Protein AF-R1IFB2-F1 (afdb_monomer_lite)

Foldseek 3Di:
DQADLLQLQLQLLCVQPPDPLEAEDPQSSVLSNRSQAFLLCSVLSVVLSVVHRWYWYHLDDDPPCVVVVHHRQKTFTDDPQVSVLVSQCPDDDLNNFPDWDQDPRGIMTGHDPDRDPDSRSVSSDD

Organism: NCBI:txid1292037

Radius of gyration: 13.38 Å; chains: 1; bounding box: 31×31×36 Å

Sequence (126 aa):
AAPPEASARTHAGEALAASARITCTPDAVAVLRAGRADPRLIATIAALAALQPVRVAAFPAVPGEDPAGQPRRRVLLTGGEDGAAAFYAGQRDLFRPSSVTRTADGVLVTYPLFAPPGLLVPFSSP

Secondary structure (DSSP, 8-state):
-PPPHHHHHHHHHHHHHH-TTEEE-HHHHHHHHTT-B-HHHHHHHHHHHHHS-EEEEE----TTTTTTTPPB-EEEEES-HHHHHHHHHT--GGG--SEEEEETTEEEEEPPSSPPTTTTGGGS--

pLDDT: mean 93.07, std 9.8, range [43.59, 98.81]

Structure (mmCIF, N/CA/C/O backbone):
data_AF-R1IFB2-F1
#
_entry.id   AF-R1IFB2-F1
#
loop_
_atom_site.group_PDB
_atom_site.id
_atom_site.type_symbol
_atom_site.label_atom_id
_atom_site.label_alt_id
_atom_site.label_comp_id
_atom_site.label_asym_id
_atom_site.label_entity_id
_atom_site.label_seq_id
_atom_site.pdbx_PDB_ins_code
_atom_site.Cartn_x
_atom_site.Cartn_y
_atom_site.Cartn_z
_atom_site.occupancy
_atom_site.B_iso_or_equiv
_atom_site.auth_seq_id
_atom_site.auth_comp_id
_atom_site.auth_asym_id
_atom_site.auth_atom_id
_atom_site.pdbx_PDB_model_num
ATOM 1 N N . ALA A 1 1 ? 5.601 15.555 -22.217 1.00 43.59 1 ALA A N 1
ATOM 2 C CA . ALA A 1 1 ? 5.586 14.112 -21.902 1.00 43.59 1 ALA A CA 1
ATOM 3 C C . ALA A 1 1 ? 4.932 13.936 -20.539 1.00 43.59 1 ALA A C 1
ATOM 5 O O . ALA A 1 1 ? 5.111 14.824 -19.712 1.00 43.59 1 ALA A O 1
ATOM 6 N N . ALA A 1 2 ? 4.171 12.862 -20.306 1.00 46.31 2 ALA A N 1
ATOM 7 C CA . ALA A 1 2 ? 3.761 12.532 -18.941 1.00 46.31 2 ALA A CA 1
ATOM 8 C C . ALA A 1 2 ? 5.036 12.317 -18.104 1.00 46.31 2 ALA A C 1
ATOM 10 O O . ALA A 1 2 ? 5.991 11.724 -18.616 1.00 46.31 2 ALA A O 1
ATOM 11 N N . PRO A 1 3 ? 5.108 12.841 -16.877 1.00 52.50 3 PRO A N 1
ATOM 12 C CA . PRO A 1 3 ? 6.275 12.637 -16.042 1.00 52.50 3 PRO A CA 1
ATOM 13 C C . PRO A 1 3 ? 6.428 11.148 -15.722 1.00 52.50 3 PRO A C 1
ATOM 15 O O . PRO A 1 3 ? 5.456 10.388 -15.790 1.00 52.50 3 PRO A O 1
ATOM 18 N N . PRO A 1 4 ? 7.654 10.703 -15.404 1.00 71.25 4 PRO A N 1
ATOM 19 C CA . PRO A 1 4 ? 7.911 9.298 -15.139 1.00 71.25 4 PRO A CA 1
ATOM 20 C C . PRO A 1 4 ? 7.014 8.814 -14.000 1.00 71.25 4 PRO A C 1
ATOM 22 O O . PRO A 1 4 ? 6.893 9.498 -12.984 1.00 71.25 4 PRO A O 1
ATOM 25 N N . GLU A 1 5 ? 6.438 7.616 -14.116 1.00 82.94 5 GLU A N 1
ATOM 26 C CA . GLU A 1 5 ? 5.554 7.055 -13.080 1.00 82.94 5 GLU A CA 1
ATOM 27 C C . GLU A 1 5 ? 6.200 7.034 -11.688 1.00 82.94 5 GLU A C 1
ATOM 29 O O . GLU A 1 5 ? 5.510 7.122 -10.677 1.00 82.94 5 GLU A O 1
ATOM 34 N N . ALA A 1 6 ? 7.532 6.950 -11.626 1.00 86.56 6 ALA A N 1
ATOM 35 C CA . ALA A 1 6 ? 8.289 7.076 -10.388 1.00 86.56 6 ALA A CA 1
ATOM 36 C C . ALA A 1 6 ? 8.098 8.442 -9.700 1.00 86.56 6 ALA A C 1
ATOM 38 O O . ALA A 1 6 ? 7.859 8.468 -8.498 1.00 86.56 6 ALA A O 1
ATOM 39 N N . SER A 1 7 ? 8.121 9.550 -10.45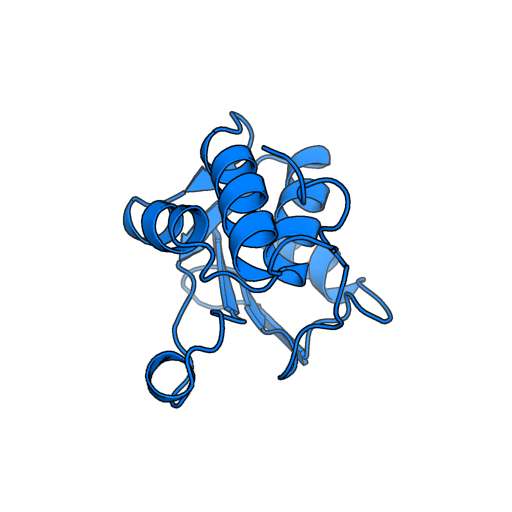0 1.00 88.50 7 SER A N 1
ATOM 40 C CA . SER A 1 7 ? 7.914 10.902 -9.909 1.00 88.50 7 SER A CA 1
ATOM 41 C C . SER A 1 7 ? 6.512 11.057 -9.326 1.00 88.50 7 SER A C 1
ATOM 43 O O . SER A 1 7 ? 6.359 11.560 -8.217 1.00 88.50 7 SER A O 1
ATOM 45 N N . ALA A 1 8 ? 5.494 10.548 -10.029 1.00 91.62 8 ALA A N 1
ATOM 46 C CA . ALA A 1 8 ? 4.116 10.592 -9.547 1.00 91.62 8 ALA A CA 1
ATOM 47 C C . ALA A 1 8 ? 3.927 9.771 -8.261 1.00 91.62 8 ALA A C 1
ATOM 49 O O . ALA A 1 8 ? 3.204 10.184 -7.356 1.00 91.62 8 ALA A O 1
ATOM 50 N N . ARG A 1 9 ? 4.611 8.623 -8.140 1.00 94.75 9 ARG A N 1
ATOM 51 C CA . ARG A 1 9 ? 4.612 7.821 -6.905 1.00 94.75 9 ARG A CA 1
ATOM 52 C C . ARG A 1 9 ? 5.345 8.509 -5.762 1.00 94.75 9 ARG A C 1
ATOM 54 O O . ARG A 1 9 ? 4.869 8.416 -4.639 1.00 94.75 9 ARG A O 1
ATOM 61 N N . THR A 1 10 ? 6.462 9.184 -6.027 1.00 95.69 10 THR A N 1
ATOM 62 C CA . THR A 1 10 ? 7.170 9.981 -5.015 1.00 95.69 10 THR A CA 1
ATOM 63 C C . THR A 1 10 ? 6.273 11.093 -4.485 1.00 95.69 10 THR A C 1
ATOM 65 O O . THR A 1 10 ? 6.027 11.138 -3.285 1.00 95.69 10 THR A O 1
ATOM 68 N N . HIS A 1 11 ? 5.697 11.913 -5.367 1.00 94.94 11 HIS A N 1
ATOM 69 C CA . HIS A 1 11 ? 4.852 13.037 -4.963 1.00 94.94 11 HIS A CA 1
ATOM 70 C C . HIS A 1 11 ? 3.581 12.574 -4.222 1.00 94.94 11 HIS A C 1
ATOM 72 O O . HIS A 1 11 ? 3.263 13.060 -3.135 1.00 94.94 11 HIS A O 1
ATOM 78 N N . ALA A 1 12 ? 2.891 11.549 -4.735 1.00 95.81 12 ALA A N 1
ATOM 79 C CA . ALA A 1 12 ? 1.740 10.969 -4.043 1.00 95.81 12 ALA A CA 1
ATOM 80 C C . ALA A 1 12 ? 2.129 10.311 -2.705 1.00 95.81 12 ALA A C 1
ATOM 82 O O . ALA A 1 12 ? 1.405 10.419 -1.716 1.00 95.81 12 ALA A O 1
ATOM 83 N N . GLY A 1 13 ? 3.281 9.637 -2.653 1.00 97.50 13 GLY A N 1
ATOM 84 C CA . GLY A 1 13 ? 3.812 9.015 -1.443 1.00 97.50 13 GLY A CA 1
ATOM 85 C C . GLY A 1 13 ? 4.160 10.034 -0.358 1.00 97.50 13 GLY A C 1
ATOM 86 O O . GLY A 1 13 ? 3.867 9.800 0.815 1.00 97.50 13 GLY A O 1
ATOM 87 N N . GLU A 1 14 ? 4.719 11.183 -0.737 1.00 97.38 14 GLU A N 1
ATOM 88 C CA . GLU A 1 14 ? 4.947 12.321 0.158 1.00 97.38 14 GLU A CA 1
ATOM 89 C C . GLU A 1 14 ? 3.635 12.852 0.739 1.00 97.38 14 GLU A C 1
ATOM 91 O O . GLU A 1 14 ? 3.535 13.012 1.957 1.00 97.38 14 GLU A O 1
ATOM 96 N N . ALA A 1 15 ? 2.610 13.036 -0.099 1.00 96.31 15 ALA A N 1
ATOM 97 C CA . ALA A 1 15 ? 1.290 13.477 0.346 1.00 96.31 15 ALA A CA 1
ATOM 98 C C . ALA A 1 15 ? 0.645 12.486 1.333 1.00 96.31 15 ALA A C 1
ATOM 100 O O . ALA A 1 15 ? 0.106 12.900 2.362 1.00 96.31 15 ALA A O 1
ATOM 101 N N . LEU A 1 16 ? 0.744 11.173 1.078 1.00 97.25 16 LEU A N 1
ATOM 102 C CA . LEU A 1 16 ? 0.291 10.154 2.032 1.00 97.25 16 LEU A CA 1
ATOM 103 C C . LEU A 1 16 ? 1.058 10.230 3.355 1.00 97.25 16 LEU A C 1
ATOM 105 O O . LEU A 1 16 ? 0.440 10.194 4.416 1.00 97.25 16 LEU A O 1
ATOM 109 N N . ALA A 1 17 ? 2.388 10.333 3.299 1.00 97.75 17 ALA A N 1
ATOM 110 C CA . ALA A 1 17 ? 3.239 10.372 4.486 1.00 97.75 17 ALA A CA 1
ATOM 111 C C . ALA A 1 17 ? 3.048 11.647 5.327 1.00 97.75 17 ALA A C 1
ATOM 113 O O . ALA A 1 17 ? 3.360 11.641 6.515 1.00 97.75 17 ALA A O 1
ATOM 114 N N . ALA A 1 18 ? 2.553 12.731 4.725 1.00 97.62 18 ALA A N 1
ATOM 115 C CA . ALA A 1 18 ? 2.233 13.984 5.405 1.00 97.62 18 ALA A CA 1
ATOM 116 C C . ALA A 1 18 ? 0.795 14.038 5.961 1.00 97.62 18 ALA A C 1
ATOM 118 O O . ALA A 1 18 ? 0.447 14.972 6.684 1.00 97.62 18 ALA A O 1
ATOM 119 N N . SER A 1 19 ? -0.060 13.066 5.629 1.00 97.31 19 SER A N 1
ATOM 120 C CA . SER A 1 19 ? -1.467 13.073 6.035 1.00 97.31 19 SER A CA 1
ATOM 121 C C . SER A 1 19 ? -1.638 12.815 7.531 1.00 97.31 19 SER A C 1
ATOM 123 O O . SER A 1 19 ? -1.238 11.775 8.045 1.00 97.31 19 SER A O 1
ATOM 125 N N . ALA A 1 20 ? -2.370 13.692 8.224 1.00 97.19 20 ALA A N 1
ATOM 126 C CA . ALA A 1 20 ? -2.713 13.504 9.638 1.00 97.19 20 ALA A CA 1
ATOM 127 C C . ALA A 1 20 ? -3.617 12.280 9.904 1.00 97.19 20 ALA A C 1
ATOM 129 O O . ALA A 1 20 ? -3.766 11.854 11.048 1.00 97.19 20 ALA A O 1
ATOM 130 N N . ARG A 1 21 ? -4.239 11.706 8.861 1.00 97.38 21 ARG A N 1
ATOM 131 C CA . ARG A 1 21 ? -5.095 10.510 8.969 1.00 97.38 21 ARG A CA 1
ATOM 132 C C . ARG A 1 21 ? -4.334 9.201 8.755 1.00 97.38 21 ARG A C 1
ATOM 134 O O . ARG A 1 21 ? -4.924 8.132 8.910 1.00 97.38 21 ARG A O 1
ATOM 141 N N . ILE A 1 22 ? -3.054 9.277 8.394 1.00 98.31 22 ILE A N 1
ATOM 142 C CA . ILE A 1 22 ? -2.216 8.123 8.082 1.00 98.31 22 ILE A CA 1
ATOM 143 C C . ILE A 1 22 ? -0.997 8.160 9.000 1.00 98.31 22 ILE A C 1
ATOM 145 O O . ILE A 1 22 ? -0.190 9.079 8.954 1.00 98.31 22 ILE A O 1
ATOM 149 N N . THR A 1 23 ? -0.845 7.144 9.844 1.00 98.38 23 THR A N 1
ATOM 150 C CA . THR A 1 23 ? 0.381 6.950 10.626 1.00 98.38 23 THR A CA 1
ATOM 151 C C . THR A 1 23 ? 1.244 5.898 9.948 1.00 98.38 23 THR A C 1
ATOM 153 O O . THR A 1 23 ? 0.794 4.774 9.743 1.00 98.38 23 THR A O 1
ATOM 156 N N . CYS A 1 24 ? 2.491 6.232 9.645 1.00 98.38 24 CYS A N 1
ATOM 157 C CA . CYS A 1 24 ? 3.453 5.309 9.050 1.00 98.38 24 CYS A CA 1
ATOM 158 C C . CYS A 1 24 ? 4.621 5.074 10.010 1.00 98.38 24 CYS A C 1
ATOM 160 O O . CYS A 1 24 ? 5.041 5.987 10.721 1.00 98.38 24 CYS A O 1
ATOM 162 N N . THR A 1 25 ? 5.187 3.870 9.995 1.00 98.44 25 THR A N 1
ATOM 163 C CA . THR A 1 25 ? 6.526 3.648 10.561 1.00 98.44 25 THR A CA 1
ATOM 164 C C . THR A 1 25 ? 7.583 4.400 9.736 1.00 98.44 25 THR A C 1
ATOM 166 O O . THR A 1 25 ? 7.339 4.692 8.558 1.00 98.44 25 THR A O 1
ATOM 169 N N . PRO A 1 26 ? 8.771 4.700 10.297 1.00 98.38 26 PRO A N 1
ATOM 170 C CA . PRO A 1 26 ? 9.845 5.359 9.549 1.00 98.38 26 PRO A CA 1
ATOM 171 C C . PRO A 1 26 ? 10.222 4.632 8.248 1.00 98.38 26 PRO A C 1
ATOM 173 O O . PRO A 1 26 ? 10.360 5.269 7.204 1.00 98.38 26 PRO A O 1
ATOM 176 N N . ASP A 1 27 ? 10.289 3.299 8.277 1.00 97.81 27 ASP A N 1
ATOM 177 C CA . ASP A 1 27 ? 10.604 2.486 7.096 1.00 97.81 27 ASP A CA 1
ATOM 178 C C . ASP A 1 27 ? 9.508 2.576 6.025 1.00 97.81 27 ASP A C 1
ATOM 180 O O . ASP A 1 27 ? 9.798 2.687 4.831 1.00 97.81 27 ASP A O 1
ATOM 184 N N . ALA A 1 28 ? 8.233 2.590 6.431 1.00 98.50 28 ALA A N 1
ATOM 185 C CA . ALA A 1 28 ? 7.126 2.787 5.501 1.00 98.50 28 ALA A CA 1
ATOM 186 C C . ALA A 1 28 ? 7.156 4.187 4.862 1.00 98.50 28 ALA A C 1
ATOM 188 O O . ALA A 1 28 ? 6.907 4.317 3.660 1.00 98.50 28 ALA A O 1
ATOM 189 N N . VAL A 1 29 ? 7.517 5.226 5.628 1.00 98.62 29 VAL A N 1
ATOM 190 C CA . VAL A 1 29 ? 7.727 6.584 5.094 1.00 98.62 29 VAL A CA 1
ATOM 191 C C . VAL A 1 29 ? 8.851 6.595 4.059 1.00 98.62 29 VAL A C 1
ATOM 193 O O . VAL A 1 29 ? 8.686 7.199 2.998 1.00 98.62 29 VAL A O 1
ATOM 196 N N . ALA A 1 30 ? 9.966 5.911 4.324 1.00 98.25 30 ALA A N 1
ATOM 197 C CA . ALA A 1 30 ? 11.085 5.838 3.389 1.00 98.25 30 ALA A CA 1
ATOM 198 C C . ALA A 1 30 ? 10.672 5.206 2.048 1.00 98.25 30 ALA A C 1
ATOM 200 O O . ALA A 1 30 ? 10.998 5.746 0.990 1.00 98.25 30 ALA A O 1
ATOM 201 N N . VAL A 1 31 ? 9.888 4.120 2.071 1.00 98.25 31 VAL A N 1
ATOM 202 C CA . VAL A 1 31 ? 9.355 3.486 0.848 1.00 98.25 31 VAL A CA 1
ATOM 203 C C . VAL A 1 31 ? 8.445 4.436 0.062 1.00 98.25 31 VAL A C 1
ATOM 205 O O . VAL A 1 31 ? 8.566 4.520 -1.164 1.00 98.25 31 VAL A O 1
ATOM 208 N N . LEU A 1 32 ? 7.545 5.151 0.747 1.00 98.25 32 LEU A N 1
ATOM 209 C CA . LEU A 1 32 ? 6.620 6.098 0.117 1.00 98.25 32 LEU A CA 1
ATOM 210 C C . LEU A 1 32 ? 7.370 7.254 -0.552 1.00 98.25 32 LEU A C 1
ATOM 212 O O . LEU A 1 32 ? 7.177 7.498 -1.742 1.00 98.25 32 LEU A O 1
ATOM 216 N N . ARG A 1 33 ? 8.273 7.915 0.180 1.00 97.12 33 ARG A N 1
ATOM 217 C CA . ARG A 1 33 ? 9.055 9.054 -0.333 1.00 97.12 33 ARG A CA 1
ATOM 218 C C . ARG A 1 33 ? 10.009 8.656 -1.457 1.00 97.12 33 ARG A C 1
ATOM 220 O O . ARG A 1 33 ? 10.218 9.416 -2.392 1.00 97.12 33 ARG A O 1
ATOM 227 N N . ALA A 1 34 ? 10.532 7.433 -1.431 1.00 96.00 34 ALA A N 1
ATOM 228 C CA . ALA A 1 34 ? 11.347 6.909 -2.524 1.00 96.00 34 ALA A CA 1
ATOM 229 C C . ALA A 1 34 ? 10.532 6.537 -3.784 1.00 96.00 34 ALA A C 1
ATOM 231 O O . ALA A 1 34 ? 11.107 6.042 -4.754 1.00 96.00 34 ALA A O 1
ATOM 232 N N . GLY A 1 35 ? 9.199 6.694 -3.783 1.00 95.69 35 GLY A N 1
ATOM 233 C CA . GLY A 1 35 ? 8.345 6.300 -4.909 1.00 95.69 35 GLY A CA 1
ATOM 234 C C . GLY A 1 35 ? 8.358 4.787 -5.164 1.00 95.69 35 GLY A C 1
ATOM 235 O O . GLY A 1 35 ? 8.159 4.328 -6.297 1.00 95.69 35 GLY A O 1
ATOM 236 N N . ARG A 1 36 ? 8.632 3.996 -4.115 1.00 96.25 3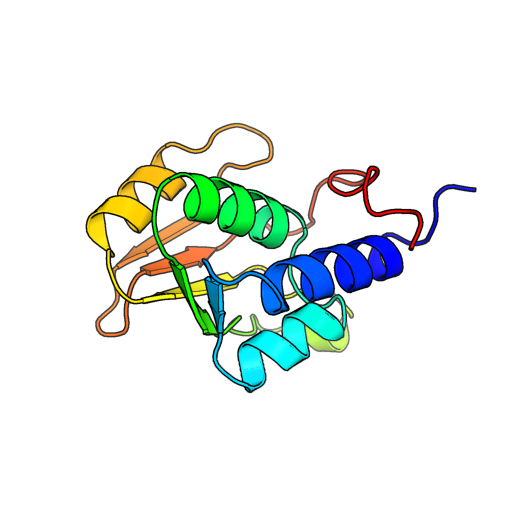6 ARG A N 1
ATOM 237 C CA . ARG A 1 36 ? 8.807 2.537 -4.172 1.00 96.25 36 ARG A CA 1
ATOM 238 C C . ARG A 1 36 ? 7.545 1.763 -3.799 1.00 96.25 36 ARG A C 1
ATOM 240 O O . ARG A 1 36 ? 7.608 0.545 -3.799 1.00 96.25 36 ARG A O 1
ATOM 247 N N . ALA A 1 37 ? 6.417 2.404 -3.503 1.00 97.19 37 ALA A N 1
ATOM 248 C CA . ALA A 1 37 ? 5.140 1.719 -3.270 1.00 97.19 37 ALA A CA 1
ATOM 249 C C . ALA A 1 37 ? 4.332 1.572 -4.569 1.00 97.19 37 ALA A C 1
ATOM 251 O O . ALA A 1 37 ? 4.382 2.453 -5.421 1.00 97.19 37 ALA A O 1
ATOM 252 N N . ASP A 1 38 ? 3.581 0.479 -4.730 1.00 97.12 38 ASP A N 1
ATOM 253 C CA . ASP A 1 38 ? 2.667 0.290 -5.868 1.00 97.12 38 ASP A CA 1
ATOM 254 C C . ASP A 1 38 ? 1.607 1.416 -5.908 1.00 97.12 38 ASP A C 1
ATOM 256 O O . ASP A 1 38 ? 1.032 1.752 -4.868 1.00 97.12 38 ASP A O 1
ATOM 260 N N . PRO A 1 39 ? 1.311 2.015 -7.077 1.00 96.19 39 PRO A N 1
ATOM 261 C CA . PRO A 1 39 ? 0.368 3.131 -7.173 1.00 96.19 39 PRO A CA 1
ATOM 262 C C . PRO A 1 39 ? -1.056 2.768 -6.736 1.00 96.19 39 PRO A C 1
ATOM 264 O O . PRO A 1 39 ? -1.773 3.632 -6.232 1.00 96.19 39 PRO A O 1
ATOM 267 N N . ARG A 1 40 ? -1.468 1.499 -6.865 1.00 97.88 40 ARG A N 1
ATOM 268 C CA . ARG A 1 40 ? -2.768 1.041 -6.358 1.00 97.88 40 ARG A CA 1
ATOM 269 C C . ARG A 1 40 ? -2.801 1.087 -4.840 1.00 97.88 40 ARG A C 1
ATOM 271 O O . ARG A 1 40 ? -3.797 1.540 -4.296 1.00 97.88 40 ARG A O 1
ATOM 278 N N . LEU A 1 41 ? -1.712 0.695 -4.166 1.00 98.12 41 LEU A N 1
ATOM 279 C CA . 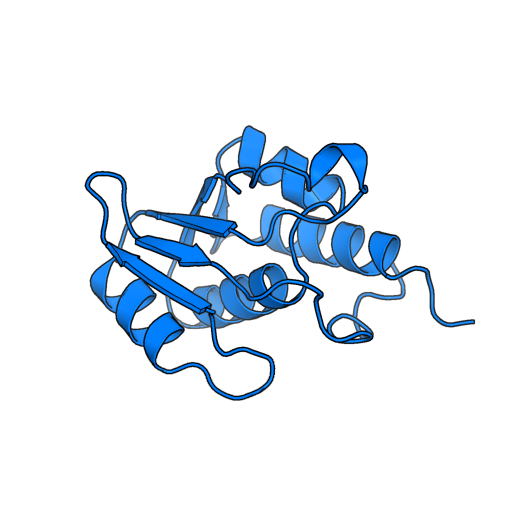LEU A 1 41 ? -1.597 0.806 -2.708 1.00 98.12 41 LEU A CA 1
ATOM 280 C C . LEU A 1 41 ? -1.689 2.260 -2.254 1.00 98.12 41 LEU A C 1
ATOM 282 O O . LEU A 1 41 ? -2.441 2.553 -1.332 1.00 98.12 41 LEU A O 1
ATOM 286 N N . ILE A 1 42 ? -0.966 3.165 -2.915 1.00 97.94 42 ILE A N 1
ATOM 287 C CA . ILE A 1 42 ? -1.016 4.604 -2.622 1.00 97.94 42 ILE A CA 1
ATOM 288 C C . ILE A 1 42 ? -2.466 5.110 -2.710 1.00 97.94 42 ILE A C 1
ATOM 290 O O . ILE A 1 42 ? -2.984 5.687 -1.753 1.00 97.94 42 ILE A O 1
ATOM 294 N N . ALA A 1 43 ? -3.151 4.827 -3.821 1.00 97.06 43 ALA A N 1
ATOM 295 C CA . ALA A 1 43 ? -4.532 5.253 -4.034 1.00 97.06 43 ALA A CA 1
ATOM 296 C C . ALA A 1 43 ? -5.508 4.647 -3.009 1.00 97.06 43 ALA A C 1
ATOM 298 O O . ALA A 1 43 ? -6.323 5.364 -2.428 1.00 97.06 43 ALA A O 1
ATOM 299 N N . THR A 1 44 ? -5.421 3.341 -2.738 1.00 98.12 44 THR A N 1
ATOM 300 C CA . THR A 1 44 ? -6.357 2.679 -1.819 1.00 98.12 44 THR A CA 1
ATOM 301 C C . THR A 1 44 ? -6.096 3.001 -0.355 1.00 98.12 44 THR A C 1
ATOM 303 O O . THR A 1 44 ? -7.045 3.037 0.421 1.00 98.12 44 THR A O 1
ATOM 306 N N . ILE A 1 45 ? -4.851 3.285 0.040 1.00 98.38 45 ILE A N 1
ATOM 307 C CA . ILE A 1 45 ? -4.551 3.784 1.388 1.00 98.38 45 ILE A CA 1
ATOM 308 C C . ILE A 1 45 ? -5.155 5.179 1.570 1.00 98.38 45 ILE A C 1
ATOM 310 O O . ILE A 1 45 ? -5.795 5.417 2.590 1.00 98.38 45 ILE A O 1
ATOM 314 N N . ALA A 1 46 ? -5.024 6.075 0.585 1.00 97.62 46 ALA A N 1
ATOM 315 C CA . ALA A 1 46 ? -5.661 7.393 0.640 1.00 97.62 46 ALA A CA 1
ATOM 316 C C . ALA A 1 46 ? -7.195 7.291 0.713 1.00 97.62 46 ALA A C 1
ATOM 318 O O . ALA A 1 46 ? -7.823 7.961 1.534 1.00 97.62 46 ALA A O 1
ATOM 319 N N . ALA A 1 47 ? -7.798 6.409 -0.089 1.00 97.44 47 ALA A N 1
ATOM 320 C CA . ALA A 1 47 ? -9.238 6.162 -0.059 1.00 97.44 47 ALA A CA 1
ATOM 321 C C . ALA A 1 47 ? -9.702 5.583 1.288 1.00 97.44 47 ALA A C 1
ATOM 323 O O . ALA A 1 47 ? -10.688 6.053 1.852 1.00 97.44 47 ALA A O 1
ATOM 324 N N . LEU A 1 48 ? -8.970 4.616 1.851 1.00 98.06 48 LEU A N 1
ATOM 325 C CA . LEU A 1 48 ? -9.267 4.081 3.179 1.00 98.06 48 LEU A CA 1
ATOM 326 C C . LEU A 1 48 ? -9.121 5.158 4.262 1.00 98.06 48 LEU A C 1
ATOM 328 O O . LEU A 1 48 ? -9.962 5.244 5.156 1.00 98.06 48 LEU A O 1
ATOM 332 N N . ALA A 1 49 ? -8.099 6.012 4.150 1.00 97.44 49 ALA A N 1
ATOM 333 C CA . ALA A 1 49 ? -7.851 7.113 5.074 1.00 97.44 49 ALA A CA 1
ATOM 334 C C . ALA A 1 49 ? -8.995 8.136 5.094 1.00 97.44 49 ALA A C 1
ATOM 336 O O . ALA A 1 49 ? -9.264 8.732 6.138 1.00 97.44 49 ALA A O 1
ATOM 337 N N . ALA A 1 50 ? -9.706 8.318 3.979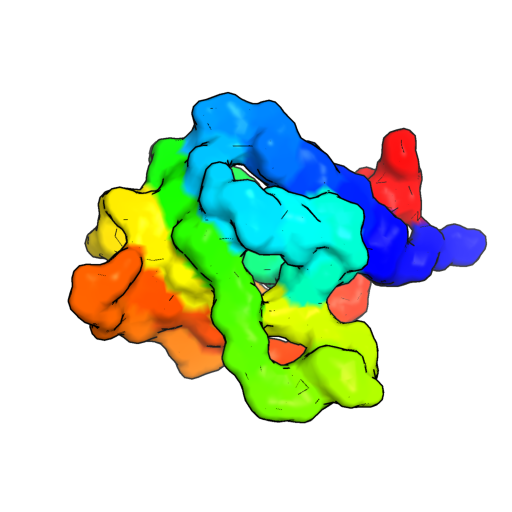 1.00 96.62 50 ALA A N 1
ATOM 338 C CA . ALA A 1 50 ? -10.903 9.156 3.928 1.00 96.62 50 ALA A CA 1
ATOM 339 C C . ALA A 1 50 ? -12.058 8.591 4.779 1.00 96.62 50 ALA A C 1
ATOM 341 O O . ALA A 1 50 ? -12.864 9.358 5.301 1.00 96.62 50 ALA A O 1
ATOM 342 N N . LEU A 1 51 ? -12.112 7.269 4.967 1.00 95.81 51 LEU A N 1
ATOM 343 C CA . LEU A 1 51 ? -13.155 6.586 5.737 1.00 95.81 51 LEU A CA 1
ATOM 344 C C . LEU A 1 51 ? -12.785 6.454 7.219 1.00 95.81 51 LEU A C 1
ATOM 346 O O . LEU A 1 51 ? -13.623 6.658 8.093 1.00 95.81 51 LEU A O 1
ATOM 350 N N . GLN A 1 52 ? -11.523 6.147 7.519 1.00 95.19 52 GLN A N 1
ATOM 351 C CA . GLN A 1 52 ? -11.048 5.887 8.881 1.00 95.19 52 GLN A CA 1
ATOM 352 C C . GLN A 1 52 ? -9.554 6.210 9.033 1.00 95.19 52 GLN A C 1
ATOM 354 O O . GLN A 1 52 ? -8.851 6.257 8.029 1.00 95.19 52 GLN A O 1
ATOM 359 N N . PRO A 1 53 ? -9.031 6.439 10.251 1.00 96.56 53 PRO A N 1
ATOM 360 C CA . PRO A 1 53 ? -7.587 6.504 10.466 1.00 96.56 53 PRO A CA 1
ATOM 361 C C . PRO A 1 53 ? -6.897 5.207 10.020 1.00 96.56 53 PRO A C 1
ATOM 363 O O . PRO A 1 53 ? -7.411 4.118 10.265 1.00 96.56 53 PRO A O 1
ATOM 366 N N . VAL A 1 54 ? -5.726 5.319 9.390 1.00 98.06 54 VAL A N 1
ATOM 367 C CA . VAL A 1 54 ? -4.960 4.170 8.877 1.00 98.06 54 VAL A CA 1
ATOM 368 C C . VAL A 1 54 ? -3.584 4.134 9.523 1.00 98.06 54 VAL A C 1
ATOM 370 O O . VAL A 1 54 ? -2.914 5.165 9.606 1.00 98.06 54 VAL A O 1
ATOM 373 N N . ARG A 1 55 ? -3.121 2.946 9.931 1.00 98.50 55 ARG A N 1
ATOM 374 C CA . ARG A 1 55 ? -1.713 2.737 10.286 1.00 98.50 55 ARG A CA 1
ATOM 375 C C . ARG A 1 55 ? -1.052 1.800 9.287 1.00 98.50 55 ARG A C 1
ATOM 377 O O . ARG A 1 55 ? -1.523 0.691 9.050 1.00 98.50 55 ARG A O 1
ATOM 384 N N . VAL A 1 56 ? 0.043 2.266 8.701 1.00 98.62 56 VAL A N 1
ATOM 385 C CA . VAL A 1 56 ? 0.871 1.524 7.752 1.00 98.62 56 VAL A CA 1
ATOM 386 C C . VAL A 1 56 ? 2.129 1.072 8.480 1.00 98.62 56 VAL A C 1
ATOM 388 O O . VAL A 1 56 ? 3.004 1.881 8.798 1.00 98.62 56 VAL A O 1
ATOM 391 N N . ALA A 1 57 ? 2.219 -0.226 8.757 1.00 98.56 57 ALA A N 1
ATOM 392 C CA . ALA A 1 57 ? 3.357 -0.793 9.468 1.00 98.56 57 ALA A CA 1
ATOM 393 C C . ALA A 1 57 ? 4.555 -1.023 8.543 1.00 98.56 57 ALA A C 1
ATOM 395 O O . ALA A 1 57 ? 5.689 -0.746 8.927 1.00 98.56 57 ALA A O 1
ATOM 396 N N . ALA A 1 58 ? 4.314 -1.519 7.328 1.00 98.44 58 ALA A N 1
ATOM 397 C CA . ALA A 1 58 ? 5.379 -1.836 6.385 1.00 98.44 58 ALA A CA 1
ATOM 398 C C . ALA A 1 58 ? 4.868 -1.953 4.946 1.00 98.44 58 ALA A C 1
ATOM 400 O O . ALA A 1 58 ? 3.681 -2.183 4.704 1.00 98.44 58 ALA A O 1
ATOM 401 N N . PHE A 1 59 ? 5.815 -1.920 4.006 1.00 98.56 59 PHE A N 1
ATOM 402 C CA . PHE A 1 59 ? 5.639 -2.382 2.630 1.00 98.56 59 PHE A CA 1
ATOM 403 C C . PHE A 1 59 ? 6.558 -3.587 2.368 1.00 98.56 59 PHE A C 1
ATOM 405 O O . PHE A 1 59 ? 7.666 -3.406 1.853 1.00 98.56 59 PHE A O 1
ATOM 412 N N . PRO A 1 60 ? 6.160 -4.810 2.775 1.00 98.06 60 PRO A N 1
ATOM 413 C CA . PRO A 1 60 ? 7.040 -5.971 2.711 1.00 98.06 60 PRO A CA 1
ATOM 414 C C . PRO A 1 60 ? 7.513 -6.271 1.288 1.00 98.06 60 PRO A C 1
ATOM 416 O O . PRO A 1 60 ? 6.713 -6.320 0.353 1.00 98.06 60 PRO A O 1
ATOM 419 N N . ALA A 1 61 ? 8.811 -6.527 1.146 1.00 95.31 61 ALA A N 1
ATOM 420 C CA . ALA A 1 61 ? 9.408 -6.948 -0.111 1.00 95.31 61 ALA A CA 1
ATOM 421 C C . ALA A 1 61 ? 8.873 -8.313 -0.566 1.00 95.31 61 ALA A C 1
ATOM 423 O O . ALA A 1 61 ? 8.662 -9.225 0.240 1.00 95.31 61 ALA A O 1
ATOM 424 N N . VAL A 1 62 ? 8.728 -8.482 -1.875 1.00 94.38 62 VAL A N 1
ATOM 425 C CA . VAL A 1 62 ? 8.624 -9.794 -2.519 1.00 94.38 62 VAL A CA 1
ATOM 426 C C . VAL A 1 62 ? 9.938 -10.093 -3.247 1.00 94.38 62 VAL A C 1
ATOM 428 O O . VAL A 1 62 ? 10.484 -9.192 -3.890 1.00 94.38 62 VAL A O 1
ATOM 431 N N . PRO A 1 63 ? 10.465 -11.335 -3.183 1.00 92.81 63 PRO A N 1
ATOM 432 C CA . PRO A 1 63 ? 11.664 -11.707 -3.927 1.00 92.81 63 PRO A CA 1
ATOM 433 C C . PRO A 1 63 ? 11.583 -11.301 -5.404 1.00 92.81 63 PRO A C 1
ATOM 435 O O . PRO A 1 63 ? 10.568 -11.524 -6.063 1.00 92.81 63 PRO A O 1
ATOM 438 N N . GLY A 1 64 ? 12.659 -10.689 -5.903 1.00 89.56 64 GLY A N 1
ATOM 439 C CA . GLY A 1 64 ? 12.762 -10.189 -7.275 1.00 89.56 64 GLY A CA 1
ATOM 440 C C . GLY A 1 64 ? 12.340 -8.730 -7.477 1.00 89.56 64 GLY A C 1
ATOM 441 O O . GLY A 1 64 ? 12.704 -8.157 -8.498 1.00 89.56 64 GLY A O 1
ATOM 442 N N . GLU A 1 65 ? 11.656 -8.087 -6.520 1.00 93.44 65 GLU A N 1
ATOM 443 C CA . GLU A 1 65 ? 11.239 -6.683 -6.676 1.00 93.44 65 GLU A CA 1
ATOM 444 C C . GLU A 1 65 ? 12.424 -5.711 -6.747 1.00 93.44 65 GLU A C 1
ATOM 446 O O . GLU A 1 65 ? 12.467 -4.859 -7.633 1.00 93.44 65 GLU A O 1
ATOM 451 N N . ASP A 1 66 ? 13.400 -5.835 -5.844 1.00 90.94 66 ASP A N 1
ATOM 452 C CA . ASP A 1 66 ? 14.533 -4.903 -5.798 1.00 90.94 66 ASP A CA 1
ATOM 453 C C . ASP A 1 66 ? 15.494 -5.054 -6.983 1.00 90.94 66 ASP A C 1
ATOM 455 O O . ASP A 1 66 ? 15.760 -4.041 -7.632 1.00 90.94 66 ASP A O 1
ATOM 459 N N . PRO A 1 67 ? 15.946 -6.271 -7.359 1.00 90.94 67 PRO A N 1
ATOM 460 C CA . PRO A 1 67 ? 16.796 -6.444 -8.539 1.00 90.94 67 PRO A CA 1
ATOM 461 C C . PRO A 1 67 ? 16.138 -5.965 -9.839 1.00 90.94 67 PRO A C 1
ATOM 463 O O . PRO A 1 67 ? 16.828 -5.502 -10.740 1.00 90.94 67 PRO A O 1
ATOM 466 N N . ALA A 1 68 ? 14.807 -6.059 -9.938 1.00 88.31 68 ALA A N 1
ATOM 467 C CA . ALA A 1 68 ? 14.049 -5.628 -11.110 1.00 88.31 68 ALA A CA 1
ATOM 468 C C . ALA A 1 68 ? 13.595 -4.158 -11.045 1.00 88.31 68 ALA A C 1
ATOM 470 O O . ALA A 1 68 ? 12.851 -3.713 -11.920 1.00 88.31 68 ALA A O 1
ATOM 471 N N . GLY A 1 69 ? 13.963 -3.409 -9.997 1.00 88.81 69 GLY A N 1
ATOM 472 C CA . GLY A 1 69 ? 13.523 -2.026 -9.815 1.00 88.81 69 GLY A CA 1
ATOM 473 C C . GLY A 1 69 ? 12.004 -1.866 -9.657 1.00 88.81 69 GLY A C 1
ATOM 474 O O . GLY A 1 69 ? 11.487 -0.759 -9.791 1.00 88.81 69 GLY A O 1
ATOM 475 N N . GLN A 1 70 ? 11.273 -2.927 -9.313 1.00 90.94 70 GLN A N 1
ATOM 476 C CA . GLN A 1 70 ? 9.812 -2.926 -9.181 1.00 90.94 70 GLN A CA 1
ATOM 477 C C . GLN A 1 70 ? 9.360 -2.359 -7.831 1.00 90.94 70 GLN A C 1
ATOM 479 O O . GLN A 1 70 ? 10.079 -2.512 -6.841 1.00 90.94 70 GLN A O 1
ATOM 484 N N . PRO A 1 71 ? 8.191 -1.699 -7.756 1.00 94.62 71 PRO A N 1
ATOM 485 C CA . PRO A 1 71 ? 7.660 -1.208 -6.493 1.00 94.62 71 PRO A CA 1
ATOM 486 C C . PRO A 1 71 ? 7.205 -2.357 -5.577 1.00 94.62 71 PRO A C 1
ATOM 488 O O . PRO A 1 71 ? 6.854 -3.443 -6.034 1.00 94.62 71 PRO A O 1
ATOM 491 N N . ARG A 1 72 ? 7.150 -2.079 -4.272 1.00 97.38 72 ARG A N 1
ATOM 492 C CA . ARG A 1 72 ? 6.531 -2.916 -3.246 1.00 97.38 72 ARG A CA 1
ATOM 493 C C . ARG A 1 72 ? 5.042 -3.031 -3.522 1.00 97.38 72 ARG A C 1
ATOM 495 O O . ARG A 1 72 ? 4.309 -2.044 -3.427 1.00 97.38 72 ARG A O 1
ATOM 502 N N . ARG A 1 73 ? 4.583 -4.246 -3.807 1.00 97.50 73 ARG A N 1
ATOM 503 C CA . ARG A 1 73 ? 3.159 -4.536 -4.061 1.00 97.50 73 ARG A CA 1
ATOM 504 C C . ARG A 1 73 ? 2.403 -5.050 -2.842 1.00 97.50 73 ARG A C 1
ATOM 506 O O . ARG A 1 73 ? 1.268 -5.510 -2.972 1.00 97.50 73 ARG A O 1
ATOM 513 N N . ARG A 1 74 ? 3.029 -5.005 -1.665 1.00 98.62 74 ARG A N 1
ATOM 514 C CA . ARG A 1 74 ? 2.426 -5.402 -0.392 1.00 98.62 74 ARG A CA 1
ATOM 515 C C . ARG A 1 74 ? 2.372 -4.242 0.581 1.00 98.62 74 ARG A C 1
ATOM 517 O O . ARG A 1 74 ? 3.318 -3.465 0.644 1.00 98.62 74 ARG A O 1
ATOM 524 N N . VAL A 1 75 ? 1.312 -4.188 1.378 1.00 98.75 75 VAL A N 1
ATOM 525 C CA . VAL A 1 75 ? 1.232 -3.329 2.563 1.00 98.75 75 VAL A CA 1
ATOM 526 C C . VAL A 1 75 ? 0.748 -4.144 3.753 1.00 98.75 75 VAL A C 1
ATOM 528 O O . VAL A 1 75 ? -0.161 -4.964 3.613 1.00 98.75 75 VAL A O 1
ATOM 531 N N . LEU A 1 76 ? 1.362 -3.917 4.911 1.00 98.81 76 LEU A N 1
ATOM 532 C CA . LEU A 1 76 ? 0.866 -4.384 6.198 1.00 98.81 76 LEU A CA 1
ATOM 533 C C . LEU A 1 76 ? 0.173 -3.220 6.909 1.00 98.81 76 LEU A C 1
ATOM 535 O O . LEU A 1 76 ? 0.806 -2.200 7.197 1.00 98.81 76 LEU A O 1
ATOM 539 N N . LEU A 1 77 ? -1.121 -3.379 7.171 1.00 98.56 77 LEU A N 1
ATOM 540 C CA . LEU A 1 77 ? -1.951 -2.401 7.869 1.00 98.56 77 LEU A CA 1
ATOM 541 C C . LEU A 1 77 ? -2.253 -2.879 9.282 1.00 98.56 77 LEU A C 1
ATOM 543 O O . LEU A 1 77 ? -2.547 -4.057 9.478 1.00 98.56 77 LEU A O 1
ATOM 547 N N . THR A 1 78 ? -2.220 -1.959 10.241 1.00 97.12 78 THR A N 1
ATOM 548 C CA . THR A 1 78 ? -2.477 -2.251 11.656 1.00 97.12 78 THR A CA 1
ATOM 549 C C . THR A 1 78 ? -3.534 -1.320 12.231 1.00 97.12 78 THR A C 1
ATOM 551 O O . THR A 1 78 ? -3.652 -0.165 11.822 1.00 97.12 78 THR A O 1
ATOM 554 N N . GLY A 1 79 ? -4.314 -1.820 13.187 1.00 86.06 79 GLY A N 1
ATOM 555 C CA . GLY A 1 79 ? -5.424 -1.097 13.796 1.00 86.06 79 GLY A CA 1
ATOM 556 C C . GLY A 1 79 ? -6.627 -0.949 12.859 1.00 86.06 79 GLY A C 1
ATOM 557 O O . GLY A 1 79 ? -6.557 -0.300 11.818 1.00 86.06 79 GLY A O 1
ATOM 558 N N . GLY A 1 80 ? -7.765 -1.520 13.256 1.00 89.38 80 GLY A N 1
ATOM 559 C CA . GLY A 1 80 ? -8.987 -1.494 12.441 1.00 89.38 80 GLY A CA 1
ATOM 560 C C . GLY A 1 80 ? -8.977 -2.566 11.351 1.00 89.38 80 GLY A C 1
ATOM 561 O O . GLY A 1 80 ? -9.486 -2.354 10.248 1.00 89.38 80 GLY A O 1
ATOM 562 N N . GLU A 1 81 ? -8.380 -3.714 11.665 1.00 93.75 81 GLU A N 1
ATOM 563 C CA . GLU A 1 81 ? -8.117 -4.846 10.783 1.00 93.75 81 GLU A CA 1
ATOM 564 C C . GLU A 1 81 ? -9.382 -5.320 10.066 1.00 93.75 81 GLU A C 1
ATOM 566 O O . GLU A 1 81 ? -9.341 -5.591 8.870 1.00 93.75 81 GLU A O 1
ATOM 571 N N . ASP A 1 82 ? -10.524 -5.375 10.752 1.00 93.88 82 ASP A N 1
ATOM 572 C CA . ASP A 1 82 ? -11.777 -5.816 10.135 1.00 93.88 82 ASP A CA 1
ATOM 573 C C . ASP A 1 82 ? -12.288 -4.843 9.073 1.00 93.88 82 ASP A C 1
ATOM 575 O O . ASP A 1 82 ? -12.647 -5.268 7.973 1.00 93.88 82 ASP A O 1
ATOM 579 N N . GLY A 1 83 ? -12.250 -3.539 9.360 1.00 95.00 83 GLY A N 1
ATOM 580 C CA . GLY A 1 83 ? -12.616 -2.502 8.396 1.00 95.00 83 GLY A CA 1
ATOM 581 C C . GLY A 1 83 ? -11.661 -2.479 7.203 1.00 95.00 83 GLY A C 1
ATOM 582 O O . GLY A 1 83 ? -12.103 -2.432 6.055 1.00 95.00 83 GLY A O 1
ATOM 583 N N . ALA A 1 84 ? -10.354 -2.592 7.457 1.00 97.31 84 ALA A N 1
ATOM 584 C CA . ALA A 1 84 ? -9.345 -2.654 6.405 1.00 97.31 84 ALA A CA 1
ATOM 585 C C . ALA A 1 84 ? -9.515 -3.907 5.529 1.00 97.31 84 ALA A C 1
ATOM 587 O O . ALA A 1 84 ? -9.563 -3.803 4.304 1.00 97.31 84 ALA A O 1
ATOM 588 N N . ALA A 1 85 ? -9.659 -5.090 6.131 1.00 98.06 85 ALA A N 1
ATOM 589 C CA . ALA A 1 85 ? -9.833 -6.339 5.398 1.00 98.06 85 ALA A CA 1
ATOM 590 C C . ALA A 1 85 ? -11.099 -6.315 4.532 1.00 98.06 85 ALA A C 1
ATOM 592 O O . ALA A 1 85 ? -11.035 -6.674 3.356 1.00 98.06 85 ALA A O 1
ATOM 593 N N . ALA A 1 86 ? -12.226 -5.845 5.077 1.00 98.00 86 ALA A N 1
ATOM 594 C CA . ALA A 1 86 ? -13.474 -5.715 4.329 1.00 98.00 86 ALA A CA 1
ATOM 595 C C . ALA A 1 86 ? -13.347 -4.717 3.166 1.00 98.00 86 ALA A C 1
ATOM 597 O O . ALA A 1 86 ? -13.736 -5.033 2.040 1.00 98.00 86 ALA A O 1
ATOM 598 N N . PHE A 1 87 ? -12.743 -3.548 3.408 1.00 98.44 87 PHE A N 1
ATOM 599 C CA . PHE A 1 87 ? -12.507 -2.537 2.377 1.00 98.44 87 PHE A CA 1
ATOM 600 C C . PHE A 1 87 ? -11.679 -3.087 1.210 1.00 98.44 87 PHE A C 1
ATOM 602 O O . PHE A 1 87 ? -12.054 -2.907 0.050 1.00 98.44 87 PHE A O 1
ATOM 609 N N . TYR A 1 88 ? -10.573 -3.780 1.503 1.00 98.50 88 TYR A N 1
ATOM 610 C CA . TYR A 1 88 ? -9.689 -4.330 0.474 1.00 98.50 88 TYR A CA 1
ATOM 611 C C . TYR A 1 88 ? -10.289 -5.542 -0.244 1.00 98.50 88 TYR A C 1
ATOM 613 O O . TYR A 1 88 ? -10.108 -5.681 -1.453 1.00 98.50 88 TYR A O 1
ATOM 621 N N . ALA A 1 89 ? -11.031 -6.399 0.463 1.00 98.25 89 ALA A N 1
ATOM 622 C CA . ALA A 1 89 ? -11.728 -7.533 -0.143 1.00 98.25 89 ALA A CA 1
ATOM 623 C C . ALA A 1 89 ? -12.851 -7.091 -1.100 1.00 98.25 89 ALA A C 1
ATOM 625 O O . ALA A 1 89 ? -13.157 -7.802 -2.055 1.00 98.25 89 ALA A O 1
ATOM 626 N N . GLY A 1 90 ? -13.444 -5.916 -0.861 1.00 98.06 90 GLY A N 1
ATOM 627 C CA . GLY A 1 90 ? -14.482 -5.332 -1.710 1.00 98.06 90 GLY A CA 1
ATOM 628 C C . GLY A 1 90 ? -13.976 -4.632 -2.975 1.00 98.06 90 GLY A C 1
ATOM 629 O O . GLY A 1 90 ? -14.793 -4.279 -3.827 1.00 98.06 90 GLY A O 1
ATOM 630 N N . GLN A 1 91 ? -12.664 -4.421 -3.127 1.00 98.12 91 GLN A N 1
ATOM 631 C CA . GLN A 1 91 ? -12.118 -3.738 -4.302 1.00 98.12 91 GLN A CA 1
ATOM 632 C C . GLN A 1 91 ? -12.285 -4.567 -5.582 1.00 98.12 91 GLN A C 1
ATOM 634 O O . GLN A 1 91 ? -12.241 -5.801 -5.576 1.00 98.12 91 GLN A O 1
ATOM 639 N N . ARG A 1 92 ? -12.442 -3.872 -6.710 1.00 96.19 92 ARG A N 1
ATOM 640 C CA . ARG A 1 92 ? -12.712 -4.465 -8.025 1.00 96.19 92 ARG A CA 1
ATOM 641 C C . ARG A 1 92 ? -11.760 -3.939 -9.094 1.00 96.19 92 ARG A C 1
ATOM 643 O O . ARG A 1 92 ? -11.055 -2.952 -8.887 1.00 96.19 92 ARG A O 1
ATOM 650 N N . ASP A 1 93 ? -11.748 -4.638 -10.227 1.00 93.69 93 ASP A N 1
ATOM 651 C CA . ASP A 1 93 ? -11.003 -4.274 -11.433 1.00 93.69 93 ASP A CA 1
ATOM 652 C C . ASP A 1 93 ? -9.529 -3.958 -11.137 1.00 93.69 93 ASP A C 1
ATOM 654 O O . ASP A 1 93 ? -8.834 -4.767 -10.518 1.00 93.69 93 ASP A O 1
ATOM 658 N N . LEU A 1 94 ? -9.051 -2.779 -11.543 1.00 93.31 94 LEU A N 1
ATOM 659 C CA . LEU A 1 94 ? -7.662 -2.346 -11.370 1.00 93.31 94 LEU A CA 1
ATOM 660 C C . LEU A 1 94 ? -7.222 -2.307 -9.899 1.00 93.31 94 LEU A C 1
ATOM 662 O O . LEU A 1 94 ? -6.030 -2.438 -9.627 1.00 93.31 94 LEU A O 1
ATOM 666 N N . PHE A 1 95 ? -8.161 -2.153 -8.963 1.00 96.25 95 PHE A N 1
ATOM 667 C CA . PHE A 1 95 ? -7.895 -2.076 -7.528 1.00 96.25 95 PHE A CA 1
ATOM 668 C C . PHE A 1 95 ? -8.132 -3.397 -6.793 1.00 96.25 95 PHE A C 1
ATOM 670 O O . PHE A 1 95 ? -7.950 -3.449 -5.583 1.00 96.25 95 PHE A O 1
ATOM 677 N N . ARG A 1 96 ? -8.480 -4.488 -7.486 1.00 97.50 96 ARG A N 1
ATOM 678 C CA . ARG A 1 96 ? -8.630 -5.803 -6.853 1.00 97.50 96 ARG A CA 1
ATOM 679 C C . ARG A 1 96 ? -7.259 -6.366 -6.427 1.00 97.50 96 ARG A C 1
ATOM 681 O O . ARG A 1 96 ? -6.436 -6.662 -7.299 1.00 97.50 96 ARG A O 1
ATOM 688 N N . PRO A 1 97 ? -7.000 -6.594 -5.123 1.00 98.12 97 PRO A N 1
ATOM 689 C CA . PRO A 1 97 ? -5.784 -7.263 -4.674 1.00 98.12 97 PRO A CA 1
ATOM 690 C C . PRO A 1 97 ? -5.764 -8.730 -5.115 1.00 98.12 97 PRO A C 1
ATOM 692 O O . PRO A 1 97 ? -6.808 -9.367 -5.267 1.00 98.12 97 PRO A O 1
ATOM 695 N N . SER A 1 98 ? -4.569 -9.304 -5.254 1.00 97.69 98 SER A N 1
ATOM 696 C CA . SER A 1 98 ? -4.414 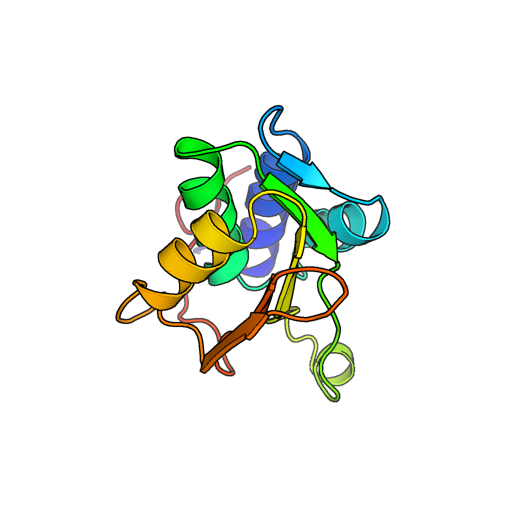-10.753 -5.415 1.00 97.69 98 SER A CA 1
ATOM 697 C C . SER A 1 98 ? -4.666 -11.499 -4.104 1.00 97.69 98 SER A C 1
ATOM 699 O O . SER A 1 98 ? -5.063 -12.660 -4.130 1.00 97.69 98 SER A O 1
ATOM 701 N N . SER A 1 99 ? -4.425 -10.854 -2.958 1.00 98.31 99 SER A N 1
ATOM 702 C CA . SER A 1 99 ? -4.751 -11.408 -1.644 1.00 98.31 99 SER A CA 1
ATOM 703 C C . SER A 1 99 ? -4.997 -10.318 -0.603 1.00 98.31 99 SER A C 1
ATOM 705 O O . SER A 1 99 ? -4.385 -9.248 -0.641 1.00 98.31 99 SER A O 1
ATOM 707 N N . VAL A 1 100 ? -5.853 -10.642 0.364 1.00 98.62 100 VAL A N 1
ATOM 708 C CA . VAL A 1 100 ? -6.077 -9.886 1.600 1.00 98.62 100 VAL A CA 1
ATOM 709 C C . VAL A 1 100 ? -6.056 -10.906 2.731 1.00 98.62 100 VAL A C 1
ATOM 711 O O . VAL A 1 100 ? -6.960 -11.734 2.830 1.00 98.62 100 VAL A O 1
ATOM 714 N N . THR A 1 101 ? -5.007 -10.890 3.545 1.00 98.19 101 THR A N 1
ATOM 715 C CA . THR A 1 101 ? -4.767 -11.921 4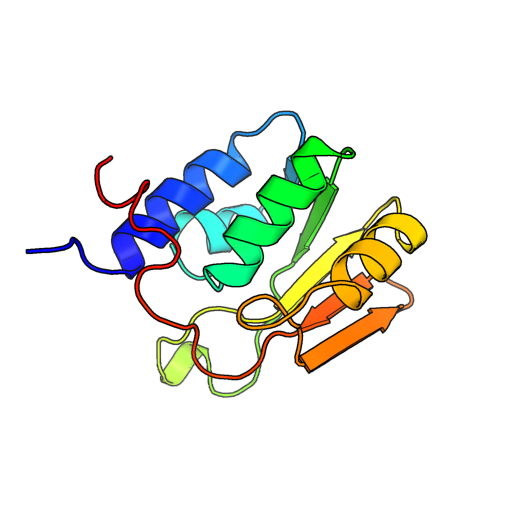.560 1.00 98.19 101 THR A CA 1
ATOM 716 C C . THR A 1 101 ? -4.648 -11.274 5.929 1.00 98.19 101 THR A C 1
ATOM 718 O O . THR A 1 101 ? -3.818 -10.389 6.122 1.00 98.19 101 THR A O 1
ATOM 721 N N . ARG A 1 102 ? -5.449 -11.733 6.894 1.00 97.69 102 ARG A N 1
ATOM 722 C CA . ARG A 1 102 ? -5.243 -11.396 8.307 1.00 97.69 102 ARG A CA 1
ATOM 723 C C . ARG A 1 102 ? -4.065 -12.214 8.842 1.00 97.69 102 ARG A C 1
ATOM 725 O O . ARG A 1 102 ? -4.023 -13.427 8.646 1.00 97.69 102 ARG A O 1
ATOM 732 N N . THR A 1 103 ? -3.119 -11.554 9.488 1.00 96.06 103 THR A N 1
ATOM 733 C CA . THR A 1 103 ? -1.960 -12.147 10.161 1.00 96.06 103 THR A CA 1
ATOM 734 C C . THR A 1 103 ? -2.010 -11.795 11.649 1.00 96.06 103 THR A C 1
ATOM 736 O O . THR A 1 103 ? -2.868 -11.027 12.080 1.00 96.06 103 THR A O 1
ATOM 739 N N . ALA A 1 104 ? -1.087 -12.342 12.444 1.00 94.69 104 ALA A N 1
ATOM 740 C CA . ALA A 1 104 ? -0.934 -11.925 13.840 1.00 94.69 104 ALA A CA 1
ATOM 741 C C . ALA A 1 104 ? -0.541 -10.439 13.969 1.00 94.69 104 ALA A C 1
ATOM 743 O O . ALA A 1 104 ? -0.868 -9.801 14.964 1.00 94.69 104 ALA A O 1
ATOM 744 N N . ASP A 1 105 ? 0.114 -9.891 12.941 1.00 95.31 105 ASP A N 1
ATOM 745 C CA . ASP A 1 105 ? 0.644 -8.527 12.925 1.00 95.31 105 ASP A CA 1
ATOM 746 C C . ASP A 1 105 ? -0.295 -7.508 12.258 1.00 95.31 105 ASP A C 1
ATOM 748 O O . ASP A 1 105 ? 0.069 -6.340 12.174 1.00 95.31 105 ASP A O 1
ATOM 752 N N . GLY A 1 106 ? -1.460 -7.921 11.736 1.00 97.75 106 GLY A N 1
ATOM 753 C CA . GLY A 1 106 ? -2.430 -7.029 11.087 1.00 97.75 106 GLY A CA 1
ATOM 754 C C . GLY A 1 106 ? -3.037 -7.589 9.796 1.00 97.75 106 GLY A C 1
ATOM 755 O O . GLY A 1 106 ? -3.290 -8.784 9.666 1.00 97.75 106 GLY A O 1
ATOM 756 N N . VAL A 1 107 ? -3.301 -6.722 8.815 1.00 98.62 107 VAL A N 1
ATOM 757 C CA . VAL A 1 107 ? -3.836 -7.107 7.497 1.00 98.62 107 VAL A CA 1
ATOM 758 C C . VAL A 1 107 ? -2.775 -6.910 6.426 1.00 98.62 107 VAL A C 1
ATOM 760 O O . VAL A 1 107 ? -2.383 -5.783 6.123 1.00 98.62 107 VAL A O 1
ATOM 763 N N . LEU A 1 108 ? -2.339 -8.011 5.816 1.00 98.75 108 LEU A N 1
ATOM 764 C CA . LEU A 1 108 ? -1.431 -8.011 4.677 1.00 98.75 108 LEU A CA 1
ATOM 765 C C . LEU A 1 108 ? -2.228 -8.014 3.370 1.00 98.75 108 LEU A C 1
ATOM 767 O O . LEU A 1 108 ? -2.880 -8.999 3.015 1.00 98.75 108 LEU A O 1
ATOM 771 N N . VAL A 1 109 ? -2.125 -6.925 2.619 1.00 98.75 109 VAL A N 1
ATOM 772 C CA . VAL A 1 109 ? -2.707 -6.801 1.279 1.00 98.75 109 VAL A CA 1
ATOM 773 C C . VAL A 1 109 ? -1.603 -6.993 0.250 1.00 98.75 109 VAL A C 1
ATOM 775 O O . VAL A 1 109 ? -0.536 -6.399 0.377 1.00 98.75 109 VAL A O 1
ATOM 778 N N . THR A 1 110 ? -1.852 -7.808 -0.776 1.00 98.56 110 THR A N 1
ATOM 779 C CA . THR A 1 110 ? -0.931 -7.999 -1.906 1.00 98.56 110 THR A CA 1
ATOM 780 C C . THR A 1 110 ? -1.643 -7.693 -3.212 1.00 98.56 110 THR A C 1
ATOM 782 O O . THR A 1 110 ? -2.697 -8.263 -3.485 1.00 98.56 110 THR A O 1
ATOM 785 N N . TYR A 1 111 ? -1.040 -6.853 -4.046 1.00 98.12 111 TYR A N 1
ATOM 786 C CA . TYR A 1 111 ? -1.488 -6.623 -5.415 1.00 98.12 111 TYR A CA 1
ATOM 787 C C . TYR A 1 111 ? -0.812 -7.570 -6.426 1.00 98.12 111 TYR A C 1
ATOM 789 O O . TYR A 1 111 ? 0.321 -8.030 -6.200 1.00 98.12 111 TYR A O 1
ATOM 797 N N . PRO A 1 112 ? -1.479 -7.858 -7.566 1.00 95.19 112 PRO A N 1
ATOM 798 C CA . PRO A 1 112 ? -0.872 -8.577 -8.681 1.00 95.19 112 PRO A CA 1
ATOM 799 C C . PRO A 1 112 ? 0.414 -7.908 -9.176 1.00 95.19 112 PRO A C 1
ATOM 801 O O . PRO A 1 112 ? 0.618 -6.706 -8.988 1.00 95.19 112 PRO A O 1
ATOM 804 N N . LEU A 1 113 ? 1.266 -8.689 -9.841 1.00 88.31 113 LEU A N 1
ATOM 805 C CA . LEU A 1 113 ? 2.428 -8.149 -10.547 1.00 88.31 113 LEU A CA 1
ATOM 806 C C . LEU A 1 113 ? 1.986 -7.122 -11.593 1.00 88.31 113 LEU A C 1
ATOM 808 O O . LEU A 1 113 ? 0.939 -7.293 -12.211 1.00 88.31 113 LEU A O 1
ATOM 812 N N . PHE A 1 114 ? 2.827 -6.105 -11.782 1.00 82.12 114 PHE A N 1
ATOM 813 C CA . PHE A 1 114 ? 2.630 -4.971 -12.685 1.00 82.12 114 PHE A CA 1
ATOM 814 C C . PHE A 1 114 ? 1.399 -4.124 -12.343 1.00 82.12 114 PHE A C 1
ATOM 816 O O . PHE A 1 114 ? 0.244 -4.545 -12.429 1.00 82.12 114 PHE A O 1
ATOM 823 N N . ALA A 1 115 ? 1.659 -2.887 -11.937 1.00 83.62 115 ALA A N 1
ATOM 824 C CA . ALA A 1 115 ? 0.600 -1.911 -11.791 1.00 83.62 115 ALA A CA 1
ATOM 825 C C . ALA A 1 115 ? 0.129 -1.433 -13.172 1.00 83.62 115 ALA A C 1
ATOM 827 O O . ALA A 1 115 ? 0.952 -1.303 -14.081 1.00 83.62 115 ALA A O 1
ATOM 828 N N . PRO A 1 116 ? -1.174 -1.156 -13.345 1.00 83.88 116 PRO A N 1
ATOM 829 C CA . PRO A 1 116 ? -1.643 -0.508 -14.555 1.00 83.88 116 PRO A CA 1
ATOM 830 C C . PRO A 1 116 ? -1.080 0.921 -14.615 1.00 83.88 116 PRO A C 1
ATOM 832 O O . PRO A 1 116 ? -1.007 1.592 -13.576 1.00 83.88 116 PRO A O 1
ATOM 835 N N . PRO A 1 117 ? -0.679 1.393 -15.806 1.00 82.06 117 PRO A N 1
ATOM 836 C CA . PRO A 1 117 ? -0.047 2.692 -15.934 1.00 82.06 117 PRO A CA 1
ATOM 837 C C . PRO A 1 117 ? -1.037 3.833 -15.690 1.00 82.06 117 PRO A C 1
ATOM 839 O O . PRO A 1 117 ? -2.249 3.681 -15.844 1.00 82.06 117 PRO A O 1
ATOM 842 N N . GLY A 1 118 ? -0.515 5.005 -15.329 1.00 84.69 118 GLY A N 1
ATOM 843 C CA . GLY A 1 118 ? -1.297 6.249 -15.297 1.00 84.69 118 GLY A CA 1
ATOM 844 C C . GLY A 1 118 ? -2.287 6.418 -14.132 1.00 84.69 118 GLY A C 1
ATOM 845 O O . GLY A 1 118 ? -3.031 7.395 -14.105 1.00 84.69 118 GLY A O 1
ATOM 846 N N . LEU A 1 119 ? -2.284 5.538 -13.126 1.00 88.06 119 LEU A N 1
ATOM 847 C CA . LEU A 1 119 ? -3.175 5.668 -11.959 1.00 88.06 119 LEU A CA 1
ATOM 848 C C . LEU A 1 119 ? -2.948 6.937 -11.121 1.00 88.06 119 LEU A C 1
ATOM 850 O O . LEU A 1 119 ? -3.853 7.384 -10.424 1.00 88.06 119 LEU A O 1
ATOM 854 N N . LEU A 1 120 ? -1.745 7.510 -11.175 1.00 87.19 120 LEU A N 1
ATOM 855 C CA . LEU A 1 120 ? -1.361 8.688 -10.394 1.00 87.19 120 LEU A CA 1
ATOM 856 C C . LEU A 1 120 ? -1.128 9.920 -11.275 1.00 87.19 120 LEU A C 1
ATOM 858 O O . LEU A 1 120 ? -0.380 10.814 -10.892 1.00 87.19 120 LEU A O 1
ATOM 862 N N . VAL A 1 121 ? -1.762 9.994 -12.451 1.00 83.19 121 VAL A N 1
ATOM 863 C CA . VAL A 1 121 ? -1.644 11.161 -13.346 1.00 83.19 121 VAL A CA 1
ATOM 864 C C . VAL A 1 121 ? -1.895 12.499 -12.630 1.00 83.19 121 VAL A C 1
ATOM 866 O O . VAL A 1 121 ? -1.114 13.412 -12.869 1.00 83.19 121 VAL A O 1
ATOM 869 N N . PRO A 1 122 ? -2.859 12.651 -11.700 1.00 80.31 122 PRO A N 1
ATOM 870 C CA . PRO A 1 122 ? -3.018 13.908 -10.960 1.00 80.31 122 PRO A CA 1
ATOM 871 C C . PRO A 1 122 ? -1.788 14.343 -10.143 1.00 80.31 122 PRO A C 1
ATOM 873 O O . PRO A 1 122 ? -1.608 15.532 -9.924 1.00 80.31 122 PRO A O 1
ATOM 876 N N . PHE A 1 123 ? -0.923 13.404 -9.740 1.00 77.38 123 PHE A N 1
ATOM 877 C CA . PHE A 1 123 ? 0.321 13.651 -8.992 1.00 77.38 123 PHE A CA 1
ATOM 878 C C . PHE A 1 123 ? 1.553 13.762 -9.902 1.00 77.38 123 PHE A C 1
ATOM 880 O O . PHE A 1 123 ? 2.691 13.689 -9.448 1.00 77.38 123 PHE A O 1
ATOM 887 N N . SER A 1 124 ? 1.336 13.871 -11.210 1.00 75.44 124 SER A N 1
ATOM 888 C CA . SER A 1 124 ? 2.399 13.994 -12.205 1.00 75.44 124 SER A CA 1
ATOM 889 C C . SER A 1 124 ? 3.219 15.274 -12.036 1.00 75.44 124 SER A C 1
ATOM 891 O O . SER A 1 124 ? 4.434 15.259 -12.225 1.00 75.44 124 SER A O 1
ATOM 893 N N . SER A 1 125 ? 2.564 16.367 -11.663 1.00 66.62 125 SER A N 1
ATOM 894 C CA . SER A 1 125 ? 3.218 17.639 -11.374 1.00 66.62 125 SER A CA 1
ATOM 895 C C . SER A 1 125 ? 3.413 17.785 -9.861 1.00 66.62 125 SER A C 1
ATOM 897 O O . SER A 1 125 ? 2.511 17.380 -9.127 1.00 66.62 125 SER A O 1
ATOM 899 N N . PRO A 1 126 ? 4.564 18.316 -9.411 1.00 59.09 126 PRO A N 1
ATOM 900 C CA . PRO A 1 126 ? 4.833 18.573 -7.998 1.00 59.09 126 PRO A CA 1
ATOM 901 C C . PRO A 1 126 ? 3.998 19.723 -7.422 1.00 59.09 126 PRO A C 1
ATOM 903 O O . PRO A 1 126 ? 3.491 20.554 -8.215 1.00 59.09 126 PRO A O 1
#